Protein AF-Q1Z8D0-F1 (afdb_monomer)

Solvent-accessible surface area (backbone atoms only — not comparable to full-atom values): 4863 Å² total; per-residue (Å²): 105,48,77,56,98,90,40,79,41,61,35,50,99,86,66,49,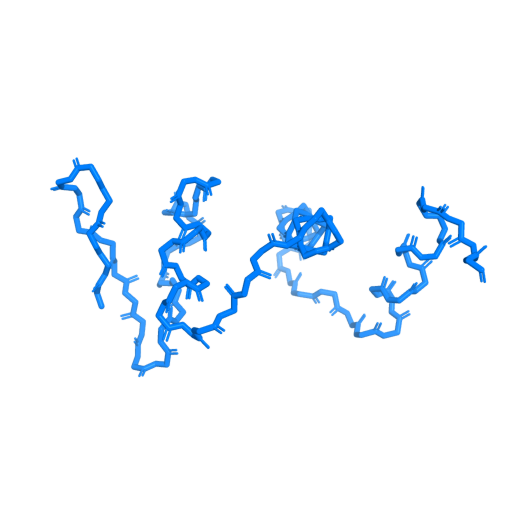67,73,49,82,84,75,66,53,79,80,52,49,63,58,53,28,57,78,71,72,48,84,86,45,70,71,53,49,54,52,53,52,50,47,50,54,44,25,75,76,67,76,43,79,73,54,68,73,55,49,54,52,51,49,36,68,74,76,46,83,131

Structure (mmCIF, N/CA/C/O backbone):
data_AF-Q1Z8D0-F1
#
_entry.id   AF-Q1Z8D0-F1
#
loop_
_atom_site.group_PDB
_atom_site.id
_atom_site.type_symbol
_atom_site.label_atom_id
_atom_site.label_alt_id
_atom_site.label_comp_id
_atom_site.label_asym_id
_atom_site.label_entity_id
_atom_site.label_seq_id
_atom_site.pdbx_PDB_ins_code
_atom_site.Cartn_x
_atom_site.Cartn_y
_atom_site.Cartn_z
_atom_site.occupancy
_atom_site.B_iso_or_equiv
_atom_site.auth_seq_id
_atom_site.auth_comp_id
_atom_site.auth_asym_id
_atom_site.auth_atom_id
_atom_site.pdbx_PDB_model_num
ATOM 1 N N . MET A 1 1 ? -14.632 -4.708 6.684 1.00 80.94 1 MET A N 1
ATOM 2 C CA . MET A 1 1 ? -14.000 -4.152 7.898 1.00 80.94 1 MET A CA 1
ATOM 3 C C . MET A 1 1 ? -12.919 -5.114 8.320 1.00 80.94 1 MET A C 1
ATOM 5 O O . MET A 1 1 ? -13.213 -6.294 8.454 1.00 80.94 1 MET A O 1
ATOM 9 N N . LEU A 1 2 ? -11.700 -4.614 8.474 1.00 89.2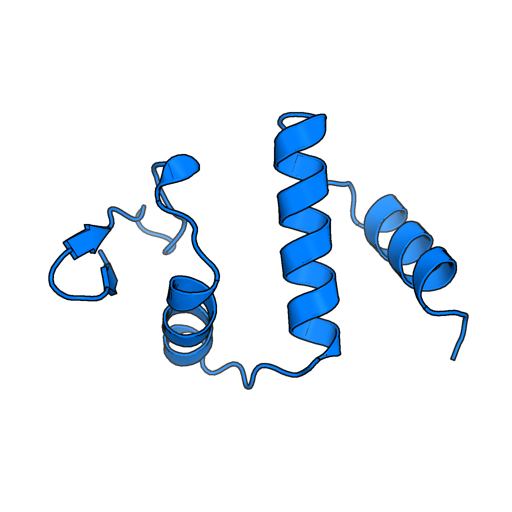5 2 LEU A N 1
ATOM 10 C CA . LEU A 1 2 ? -10.530 -5.402 8.852 1.00 89.25 2 LEU A CA 1
ATOM 11 C C . LEU A 1 2 ? -10.173 -5.103 10.307 1.00 89.25 2 LEU A C 1
ATOM 13 O O . LEU A 1 2 ? -10.423 -3.996 10.784 1.00 89.25 2 LEU A O 1
ATOM 17 N N . GLU A 1 3 ? -9.577 -6.065 11.002 1.00 90.44 3 GLU A N 1
ATOM 18 C CA . GLU A 1 3 ? -9.011 -5.850 12.333 1.00 90.44 3 GLU A CA 1
ATOM 19 C C . GLU A 1 3 ? -7.498 -6.059 12.281 1.00 90.44 3 GLU A C 1
ATOM 21 O O . GLU A 1 3 ? -7.023 -7.103 11.844 1.00 90.44 3 GLU A O 1
ATOM 26 N N . LEU A 1 4 ? -6.740 -5.060 12.734 1.00 90.56 4 LEU A N 1
ATOM 27 C CA . LEU A 1 4 ? -5.284 -5.108 12.820 1.00 90.56 4 LEU A CA 1
ATOM 28 C C . LEU A 1 4 ? -4.859 -4.594 14.197 1.00 90.56 4 LEU A C 1
ATOM 30 O O . LEU A 1 4 ? -5.104 -3.437 14.529 1.00 90.56 4 LEU A O 1
ATOM 34 N N . ASN A 1 5 ? -4.218 -5.441 15.008 1.00 88.56 5 ASN A N 1
ATOM 35 C CA . ASN A 1 5 ? -3.763 -5.095 16.364 1.00 88.56 5 ASN A CA 1
ATOM 36 C C . ASN A 1 5 ? -4.877 -4.503 17.262 1.00 88.56 5 ASN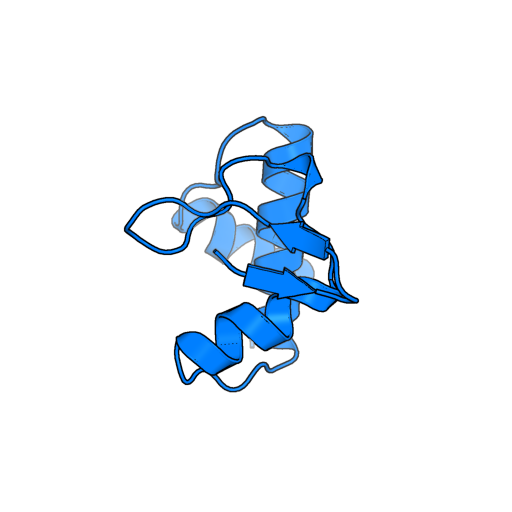 A C 1
ATOM 38 O O . ASN A 1 5 ? -4.637 -3.565 18.020 1.00 88.56 5 ASN A O 1
ATOM 42 N N . GLY A 1 6 ? -6.113 -5.007 17.144 1.00 89.56 6 GLY A N 1
ATOM 43 C CA . GLY A 1 6 ? -7.283 -4.497 17.872 1.00 89.56 6 GLY A CA 1
ATOM 44 C C . GLY A 1 6 ? -7.844 -3.165 17.348 1.00 89.56 6 GLY A C 1
ATOM 45 O O . GLY A 1 6 ? -8.811 -2.646 17.907 1.00 89.56 6 GLY A O 1
ATOM 46 N N . LYS A 1 7 ? -7.269 -2.600 16.276 1.00 90.06 7 LYS A N 1
ATOM 47 C CA . LYS A 1 7 ? -7.820 -1.450 15.550 1.00 90.06 7 LYS A CA 1
ATOM 48 C C . LYS A 1 7 ? -8.727 -1.945 14.428 1.00 90.06 7 LYS A C 1
ATOM 50 O O . LYS A 1 7 ? -8.317 -2.765 13.609 1.00 90.06 7 LYS A O 1
ATOM 55 N N . GLN A 1 8 ? -9.934 -1.392 14.357 1.00 93.00 8 GLN A N 1
ATOM 56 C CA . GLN A 1 8 ? -10.834 -1.602 13.227 1.00 93.00 8 GLN A CA 1
ATOM 57 C C . GLN A 1 8 ? -10.467 -0.651 12.088 1.00 93.00 8 GLN A C 1
ATOM 59 O O . GLN A 1 8 ? -10.305 0.552 12.297 1.00 93.00 8 GLN A O 1
ATOM 64 N N . ILE A 1 9 ? -10.332 -1.206 10.890 1.00 94.06 9 ILE A N 1
ATOM 65 C CA . ILE A 1 9 ? -10.016 -0.488 9.662 1.00 94.06 9 ILE A CA 1
ATOM 66 C C . ILE A 1 9 ? -11.219 -0.598 8.728 1.00 94.06 9 ILE A C 1
ATOM 68 O O . ILE A 1 9 ? -11.698 -1.695 8.406 1.00 94.06 9 ILE A O 1
ATOM 72 N N . GLU A 1 10 ? -11.737 0.555 8.312 1.00 95.19 10 GLU A N 1
ATOM 73 C CA . GLU A 1 10 ? -12.902 0.602 7.441 1.00 95.19 10 GLU A CA 1
ATOM 74 C C . GLU A 1 10 ? -12.543 0.241 6.000 1.00 95.19 10 GLU A C 1
ATOM 76 O O . GLU A 1 10 ? -11.630 0.809 5.395 1.00 95.19 10 GLU A O 1
ATOM 81 N N . THR A 1 11 ? -13.342 -0.656 5.426 1.00 93.88 11 THR A N 1
ATOM 82 C CA . THR A 1 11 ? -13.292 -1.000 4.006 1.00 93.88 11 THR A CA 1
ATOM 83 C C . THR A 1 11 ? -14.629 -0.700 3.345 1.00 93.88 11 THR A C 1
ATOM 85 O O . THR A 1 11 ? -15.661 -0.631 4.023 1.00 93.88 11 T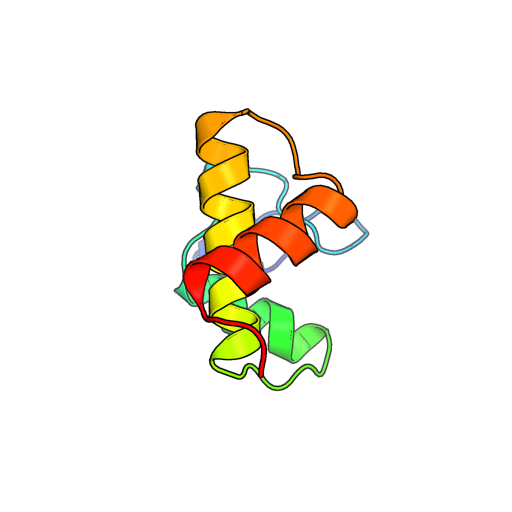HR A O 1
ATOM 88 N N . ASP A 1 12 ? -14.630 -0.515 2.030 1.00 93.56 12 ASP A N 1
ATOM 89 C CA . ASP A 1 12 ? -15.858 -0.529 1.239 1.00 93.56 12 ASP A CA 1
ATOM 90 C C . ASP A 1 12 ? -16.400 -1.961 1.047 1.00 93.56 12 ASP A C 1
ATOM 92 O O . ASP A 1 12 ? -15.917 -2.922 1.659 1.00 93.56 12 ASP A O 1
ATOM 96 N N . ALA A 1 13 ? -17.452 -2.092 0.233 1.00 91.81 13 ALA A N 1
ATOM 97 C CA . ALA A 1 13 ? -18.115 -3.368 -0.034 1.00 91.81 13 ALA A CA 1
ATOM 98 C C . ALA A 1 13 ? -17.249 -4.348 -0.845 1.00 91.81 13 ALA A C 1
ATOM 100 O O . ALA A 1 13 ? -17.574 -5.531 -0.906 1.00 91.81 13 ALA A O 1
ATOM 101 N N . GLN A 1 14 ? -16.179 -3.861 -1.472 1.00 89.50 14 GLN A N 1
ATOM 102 C CA . GLN A 1 14 ? -15.244 -4.624 -2.287 1.00 89.50 14 GLN A CA 1
ATOM 103 C C . GLN A 1 14 ? -13.950 -4.948 -1.527 1.00 89.50 14 GLN A C 1
ATOM 105 O O . GLN A 1 14 ? -13.113 -5.667 -2.059 1.00 89.50 14 GLN A O 1
ATOM 110 N N . GLY A 1 15 ? -13.788 -4.444 -0.299 1.00 88.44 15 GLY A N 1
ATOM 111 C CA . GLY A 1 15 ? -12.607 -4.689 0.529 1.00 88.44 15 GLY A CA 1
ATOM 112 C C . GLY A 1 15 ? -11.525 -3.611 0.424 1.00 88.44 15 GLY A C 1
ATOM 113 O O . GLY A 1 15 ? -10.506 -3.720 1.104 1.00 88.44 15 GLY A O 1
ATOM 114 N N . TYR A 1 16 ? -11.736 -2.532 -0.340 1.00 91.31 16 TYR A N 1
ATOM 115 C CA . TYR A 1 16 ? -10.762 -1.440 -0.421 1.00 91.31 16 TYR A CA 1
ATOM 116 C C . TYR A 1 16 ? -10.790 -0.574 0.833 1.00 91.31 16 TYR A C 1
ATOM 118 O O . TYR A 1 16 ? -11.853 -0.274 1.378 1.00 91.31 16 TYR A O 1
ATOM 126 N N . LEU A 1 17 ? -9.615 -0.116 1.266 1.00 92.94 17 LEU A N 1
ATOM 127 C CA . LEU A 1 17 ? -9.480 0.829 2.372 1.00 92.94 17 LEU A CA 1
ATOM 128 C C . LEU A 1 17 ? -10.194 2.142 2.059 1.00 92.94 17 LEU A C 1
ATOM 130 O O . LEU A 1 17 ? -9.903 2.786 1.053 1.00 92.94 17 LEU A O 1
ATOM 134 N N . LYS A 1 18 ? -11.085 2.580 2.956 1.00 94.31 18 LYS A N 1
ATOM 135 C CA . LYS A 1 18 ? -11.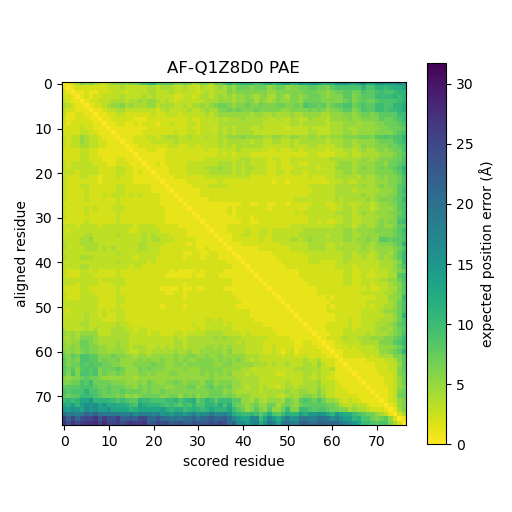754 3.882 2.802 1.00 94.31 18 LYS A CA 1
ATOM 136 C C . LYS A 1 18 ? -10.831 5.064 3.078 1.00 94.31 18 LYS A C 1
ATOM 138 O O . LYS A 1 18 ? -11.067 6.155 2.566 1.00 94.31 18 LYS A O 1
ATOM 143 N N . ASN A 1 19 ? -9.816 4.859 3.913 1.00 92.56 19 ASN A N 1
ATOM 144 C CA . ASN A 1 19 ? -8.839 5.873 4.272 1.00 92.56 19 ASN A CA 1
ATOM 145 C C . ASN A 1 19 ? -7.437 5.414 3.857 1.00 92.56 19 ASN A C 1
ATOM 147 O O . ASN A 1 19 ? -6.964 4.354 4.264 1.00 92.56 19 ASN A O 1
ATOM 151 N N . VAL A 1 20 ? -6.761 6.243 3.063 1.00 91.06 20 VAL A N 1
ATOM 152 C CA . VAL A 1 20 ? -5.397 5.987 2.588 1.00 91.06 20 VAL A CA 1
ATOM 153 C C . VAL A 1 20 ? -4.383 5.906 3.734 1.00 91.06 20 VAL A C 1
ATOM 155 O O . VAL A 1 20 ? -3.392 5.179 3.614 1.00 91.06 20 VAL A O 1
ATOM 158 N N . ASP A 1 21 ? -4.636 6.604 4.841 1.00 92.06 21 ASP A N 1
ATOM 159 C CA . ASP A 1 21 ? -3.747 6.661 6.006 1.00 92.06 21 ASP A CA 1
ATOM 160 C C . ASP A 1 21 ? -3.845 5.415 6.894 1.00 92.06 21 ASP A C 1
ATOM 162 O O . ASP A 1 21 ? -2.977 5.186 7.734 1.00 92.06 21 ASP A O 1
ATOM 166 N N . ASP A 1 22 ? -4.866 4.576 6.694 1.00 93.62 22 ASP A N 1
ATOM 167 C CA . ASP A 1 22 ? -4.985 3.297 7.398 1.00 93.62 22 ASP A CA 1
ATOM 168 C C . ASP A 1 22 ? -4.104 2.198 6.790 1.00 93.62 22 ASP A C 1
ATOM 170 O O . ASP A 1 22 ? -3.952 1.126 7.379 1.00 93.62 22 ASP A O 1
ATOM 174 N N . TRP A 1 23 ? -3.497 2.449 5.629 1.00 94.69 23 TRP A N 1
ATOM 175 C CA . TRP A 1 23 ? -2.564 1.507 5.029 1.00 94.69 23 TRP A CA 1
ATOM 176 C C . TRP A 1 23 ? -1.263 1.429 5.836 1.00 94.69 23 TRP A C 1
ATOM 178 O O . TRP A 1 23 ? -0.599 2.434 6.095 1.00 94.69 23 TRP A O 1
ATOM 188 N N . SER A 1 24 ? -0.848 0.205 6.143 1.00 94.56 24 SER A N 1
ATOM 189 C CA . SER A 1 24 ? 0.476 -0.134 6.658 1.00 94.56 24 SER A CA 1
ATOM 190 C C . SER A 1 24 ? 0.946 -1.431 6.004 1.00 94.56 24 SER A C 1
ATOM 192 O O . SER A 1 24 ? 0.152 -2.154 5.404 1.00 94.56 24 SER A O 1
ATOM 194 N N . ARG A 1 25 ? 2.233 -1.773 6.126 1.00 95.75 25 ARG A N 1
ATOM 195 C CA . ARG A 1 25 ? 2.716 -3.071 5.627 1.00 95.75 25 ARG A CA 1
ATOM 196 C C . ARG A 1 25 ? 1.997 -4.238 6.311 1.00 95.75 25 ARG A C 1
ATOM 198 O O . ARG A 1 25 ? 1.682 -5.221 5.656 1.00 95.75 25 ARG A O 1
ATOM 205 N N . ASP A 1 26 ? 1.652 -4.092 7.585 1.00 94.38 26 ASP A N 1
ATOM 206 C CA . ASP A 1 26 ? 1.045 -5.161 8.384 1.00 94.38 26 ASP A CA 1
ATOM 207 C C . ASP A 1 26 ? -0.380 -5.528 7.938 1.00 94.38 26 ASP A C 1
ATOM 209 O O . ASP A 1 26 ? -0.858 -6.614 8.257 1.00 94.38 26 ASP A O 1
ATOM 213 N N . ILE A 1 27 ? -1.063 -4.661 7.177 1.00 94.38 27 ILE A N 1
ATOM 214 C CA . ILE A 1 27 ? -2.400 -4.966 6.649 1.00 94.38 27 ILE A CA 1
ATOM 215 C C . ILE A 1 27 ? -2.363 -5.857 5.402 1.00 94.38 27 ILE A C 1
ATOM 217 O O . ILE A 1 27 ? -3.334 -6.544 5.097 1.00 94.38 27 ILE A O 1
ATOM 221 N N . VAL A 1 28 ? -1.247 -5.848 4.668 1.00 95.06 28 VAL A N 1
ATOM 222 C CA . VAL A 1 28 ? -1.122 -6.533 3.377 1.00 95.06 28 VAL A CA 1
ATOM 223 C C . VAL A 1 28 ? -1.288 -8.053 3.519 1.00 95.06 28 VAL A C 1
ATOM 225 O O . VAL A 1 28 ? -2.062 -8.617 2.747 1.00 95.06 28 VAL A O 1
ATOM 228 N N . PRO A 1 29 ? -0.672 -8.733 4.511 1.00 94.88 29 PRO A N 1
ATOM 229 C CA . PRO A 1 29 ? -0.905 -10.160 4.733 1.00 94.88 29 PRO A CA 1
ATOM 230 C C . PRO A 1 29 ? -2.361 -10.513 5.047 1.00 94.88 29 PRO A C 1
ATOM 232 O O . PRO A 1 29 ? -2.823 -11.570 4.629 1.00 94.88 29 PRO A O 1
ATOM 235 N N . LEU A 1 30 ? -3.090 -9.638 5.749 1.00 92.88 30 LEU A N 1
ATOM 236 C CA . LEU A 1 30 ? -4.502 -9.865 6.072 1.00 92.88 30 LEU A CA 1
ATOM 237 C C . LEU A 1 30 ? -5.371 -9.812 4.812 1.00 92.88 30 LEU A C 1
ATOM 239 O O . LEU A 1 30 ? -6.201 -10.690 4.601 1.00 92.88 30 LEU A O 1
ATOM 243 N N . LEU A 1 31 ? -5.139 -8.810 3.959 1.00 92.56 31 LEU A N 1
ATOM 244 C CA . LEU A 1 31 ? -5.822 -8.672 2.671 1.00 92.56 31 LEU A CA 1
ATOM 245 C C . LEU A 1 31 ? -5.510 -9.849 1.739 1.00 92.56 31 LEU A C 1
ATOM 247 O O . LEU A 1 31 ? -6.414 -10.442 1.162 1.00 92.56 31 LEU A O 1
ATOM 251 N N . ALA A 1 32 ? -4.235 -10.228 1.633 1.00 94.25 32 ALA A N 1
ATOM 252 C CA . ALA A 1 32 ? -3.824 -11.343 0.789 1.00 94.25 32 ALA A CA 1
ATOM 253 C C . ALA A 1 32 ? -4.427 -12.675 1.258 1.00 94.25 32 ALA A C 1
ATOM 255 O O . ALA A 1 32 ? -4.844 -13.480 0.431 1.00 94.25 32 ALA A O 1
ATOM 256 N N . GLN A 1 33 ? -4.526 -12.893 2.574 1.00 92.19 33 GLN A N 1
ATOM 257 C CA . GLN A 1 33 ? -5.181 -14.075 3.128 1.00 92.19 33 GLN A CA 1
ATOM 258 C C . GLN A 1 33 ? -6.672 -14.136 2.763 1.00 92.19 33 GLN A C 1
ATOM 260 O O . GLN A 1 33 ? -7.145 -15.211 2.395 1.00 92.19 33 GLN A O 1
ATOM 265 N N . ASP A 1 34 ? -7.392 -13.014 2.847 1.00 89.44 34 ASP A N 1
ATOM 266 C CA . ASP A 1 34 ? -8.817 -12.934 2.489 1.00 89.44 34 ASP A CA 1
ATOM 267 C C . ASP A 1 34 ? -9.046 -13.217 0.993 1.00 89.44 34 ASP A C 1
ATOM 269 O O . ASP A 1 34 ? -9.996 -13.900 0.613 1.00 89.44 34 ASP A O 1
ATOM 273 N N . GLU A 1 35 ? -8.111 -12.786 0.141 1.00 91.44 35 GLU A N 1
ATOM 274 C CA . GLU A 1 35 ? -8.126 -13.056 -1.302 1.00 91.44 35 GLU A CA 1
ATOM 275 C C . GLU A 1 35 ? -7.544 -14.431 -1.691 1.00 91.44 35 GLU A C 1
ATOM 277 O O . GLU A 1 35 ? -7.586 -14.817 -2.862 1.00 91.44 35 GLU A O 1
ATOM 282 N N . GLY A 1 36 ? -7.006 -15.198 -0.736 1.00 94.56 36 GLY A N 1
ATOM 283 C CA . GLY A 1 36 ? -6.366 -16.492 -1.001 1.00 94.56 36 GLY A CA 1
ATOM 284 C C . GLY A 1 36 ? -5.057 -16.391 -1.797 1.00 94.56 36 GLY A C 1
ATOM 285 O O . GLY A 1 36 ? -4.700 -17.322 -2.520 1.00 94.56 36 GLY A O 1
ATOM 286 N N . ILE A 1 37 ? -4.350 -15.266 -1.682 1.00 96.06 37 ILE A N 1
ATOM 287 C CA . ILE A 1 37 ? -3.095 -14.970 -2.376 1.00 96.06 37 ILE A CA 1
ATOM 288 C C . ILE A 1 37 ? -1.907 -15.251 -1.451 1.00 96.06 37 ILE A C 1
ATOM 290 O O . ILE A 1 37 ? -1.810 -14.719 -0.345 1.00 96.06 37 ILE A O 1
ATOM 294 N N . GLU A 1 38 ? -0.944 -16.036 -1.934 1.00 96.75 38 GLU A N 1
ATOM 295 C CA . GLU A 1 38 ? 0.361 -16.169 -1.286 1.00 96.75 38 GLU A CA 1
ATOM 296 C C . GLU A 1 38 ? 1.264 -14.994 -1.688 1.00 96.75 38 GLU A C 1
ATOM 298 O O . GLU A 1 38 ? 1.585 -14.784 -2.862 1.00 96.75 38 GLU A O 1
ATOM 303 N N . LEU A 1 39 ? 1.665 -14.190 -0.704 1.00 96.94 39 LEU A N 1
ATOM 304 C CA . LEU A 1 39 ? 2.551 -13.055 -0.940 1.00 96.94 39 LEU A CA 1
ATOM 305 C C . LEU A 1 39 ? 3.970 -13.541 -1.227 1.00 96.94 39 LEU A C 1
ATOM 307 O O . LEU A 1 39 ? 4.589 -14.214 -0.408 1.00 96.94 39 LEU A O 1
ATOM 311 N N . SER A 1 40 ? 4.495 -13.131 -2.377 1.00 95.69 40 SER A N 1
ATOM 312 C CA . SER A 1 40 ? 5.886 -13.317 -2.772 1.00 95.69 40 SER A CA 1
ATOM 313 C C . SER A 1 40 ? 6.592 -11.964 -2.752 1.00 95.69 40 SER A C 1
ATOM 315 O O . SER A 1 40 ? 5.941 -10.918 -2.662 1.00 95.69 40 SER A O 1
ATOM 317 N N . GLU A 1 41 ? 7.916 -11.962 -2.889 1.00 92.00 41 GLU A N 1
ATOM 318 C CA . GLU A 1 41 ? 8.685 -10.717 -3.009 1.00 92.00 41 GLU A CA 1
ATOM 319 C C . GLU A 1 41 ? 8.189 -9.858 -4.185 1.00 92.00 41 GLU A C 1
ATOM 321 O O . GLU A 1 41 ? 7.942 -8.667 -4.014 1.00 92.00 41 GLU A O 1
ATOM 326 N N . ALA A 1 42 ? 7.893 -10.468 -5.338 1.00 90.12 42 ALA A N 1
ATOM 327 C CA . ALA A 1 42 ? 7.354 -9.752 -6.496 1.00 90.12 42 ALA A CA 1
ATOM 328 C C . ALA A 1 42 ? 5.998 -9.074 -6.203 1.00 90.12 42 ALA A C 1
ATOM 330 O O . ALA A 1 42 ? 5.746 -7.957 -6.661 1.00 90.12 42 ALA A O 1
ATOM 331 N N . HIS A 1 43 ? 5.126 -9.704 -5.402 1.00 94.44 43 HIS A N 1
ATOM 332 C CA . HIS A 1 43 ? 3.874 -9.076 -4.962 1.00 94.44 43 HIS A CA 1
ATOM 333 C C . HIS A 1 43 ? 4.148 -7.831 -4.106 1.00 94.44 43 HIS A C 1
ATOM 335 O O . HIS A 1 43 ? 3.544 -6.779 -4.329 1.00 94.44 43 HIS A O 1
ATOM 341 N N . TRP A 1 44 ? 5.094 -7.917 -3.167 1.00 94.94 44 TRP A N 1
ATOM 342 C CA . TRP A 1 44 ? 5.486 -6.784 -2.327 1.00 94.94 44 TRP A CA 1
ATOM 343 C C . TRP A 1 44 ? 6.055 -5.621 -3.131 1.00 94.94 44 TRP A C 1
ATOM 345 O O . TRP A 1 44 ? 5.707 -4.470 -2.865 1.00 94.94 44 TRP A O 1
ATOM 355 N N . GLU A 1 45 ? 6.886 -5.900 -4.130 1.00 91.06 45 GLU A N 1
ATOM 356 C CA . GLU A 1 45 ? 7.459 -4.871 -4.995 1.00 91.06 45 GLU A CA 1
ATOM 357 C C . GLU A 1 45 ? 6.376 -4.082 -5.739 1.00 91.06 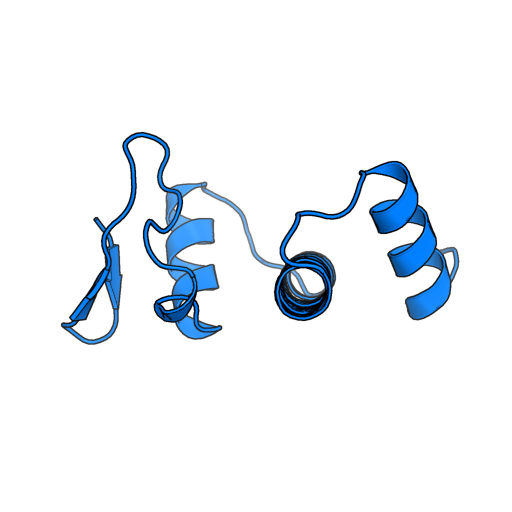45 GLU A C 1
ATOM 359 O O . GLU A 1 45 ? 6.411 -2.849 -5.751 1.00 91.06 45 GLU A O 1
ATOM 364 N N . VAL A 1 46 ? 5.369 -4.773 -6.287 1.00 92.56 46 VAL A N 1
ATOM 365 C CA . VAL A 1 46 ? 4.224 -4.136 -6.955 1.00 92.56 46 VAL A CA 1
ATOM 366 C C . VAL A 1 46 ? 3.400 -3.308 -5.968 1.00 92.56 46 VAL A C 1
ATOM 368 O O . VAL A 1 46 ? 3.078 -2.155 -6.258 1.00 92.56 46 VAL A O 1
ATOM 371 N N . ILE A 1 47 ? 3.074 -3.860 -4.796 1.00 95.00 47 ILE A N 1
ATOM 372 C CA . ILE A 1 47 ? 2.258 -3.183 -3.775 1.00 95.00 47 ILE A CA 1
ATOM 373 C C . ILE A 1 47 ? 2.943 -1.900 -3.297 1.00 95.00 47 ILE A C 1
ATOM 375 O O . ILE A 1 47 ? 2.315 -0.839 -3.251 1.00 95.00 47 ILE A O 1
ATOM 379 N N . LEU A 1 48 ? 4.235 -1.982 -2.972 1.00 94.31 48 LEU A N 1
ATOM 380 C CA . LEU A 1 48 ? 5.019 -0.835 -2.520 1.00 94.31 48 LEU A CA 1
ATOM 381 C C . LEU A 1 48 ? 5.170 0.207 -3.628 1.00 94.31 48 LEU A C 1
ATOM 383 O O . LEU A 1 48 ? 4.998 1.392 -3.359 1.00 94.31 48 LEU A O 1
ATOM 387 N N . PHE A 1 49 ? 5.400 -0.218 -4.873 1.00 92.25 49 PHE A N 1
ATOM 388 C CA . PHE A 1 49 ? 5.466 0.701 -6.006 1.00 92.25 49 PHE A CA 1
ATOM 389 C C . PHE A 1 49 ? 4.145 1.452 -6.216 1.00 92.25 49 PHE A C 1
ATOM 391 O O . PHE A 1 49 ? 4.143 2.675 -6.348 1.00 92.25 49 PHE A O 1
ATOM 398 N N . VAL A 1 50 ? 3.008 0.747 -6.229 1.00 93.69 50 VAL A N 1
ATOM 399 C CA . VAL A 1 50 ? 1.689 1.378 -6.398 1.00 93.69 50 VAL A CA 1
ATOM 400 C C . VAL A 1 50 ? 1.396 2.331 -5.239 1.00 93.69 50 VAL A C 1
ATOM 402 O O . VAL A 1 50 ? 0.860 3.416 -5.470 1.00 93.69 50 VAL A O 1
ATOM 405 N N . ARG A 1 51 ? 1.783 1.968 -4.009 1.00 94.81 51 ARG A N 1
ATOM 406 C CA . ARG A 1 51 ? 1.644 2.834 -2.834 1.00 94.81 51 ARG A CA 1
ATOM 407 C C . ARG A 1 51 ? 2.477 4.107 -2.961 1.00 94.81 51 ARG A C 1
ATOM 409 O O . ARG A 1 51 ?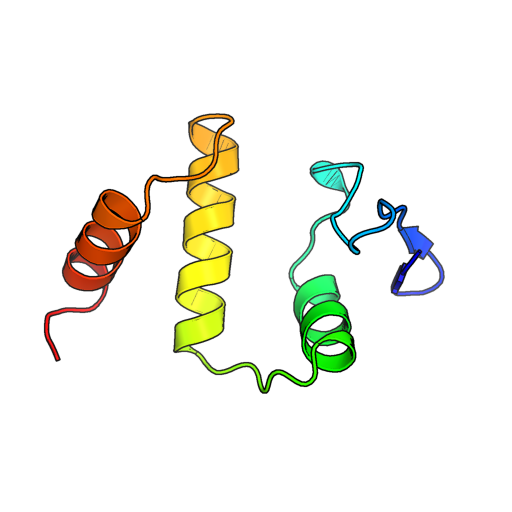 1.935 5.189 -2.763 1.00 94.81 51 ARG A O 1
ATOM 416 N N . GLU A 1 52 ? 3.761 3.988 -3.290 1.00 93.06 52 GLU A N 1
ATOM 417 C CA . GLU A 1 52 ? 4.667 5.127 -3.494 1.00 93.06 52 GLU A CA 1
ATOM 418 C C . GLU A 1 52 ? 4.142 6.053 -4.597 1.00 93.06 52 GLU A C 1
ATOM 420 O O . GLU A 1 52 ? 4.021 7.258 -4.389 1.00 93.06 52 GLU A O 1
ATOM 425 N N . PHE A 1 53 ? 3.723 5.479 -5.727 1.00 92.94 53 PHE A N 1
ATOM 426 C CA . PHE A 1 53 ? 3.149 6.229 -6.839 1.00 92.94 53 PHE A CA 1
ATOM 427 C C . PHE A 1 53 ? 1.871 6.978 -6.427 1.00 92.94 53 PHE A C 1
ATOM 429 O O . PHE A 1 53 ? 1.699 8.145 -6.771 1.00 92.94 53 PHE A O 1
ATOM 436 N N . TYR A 1 54 ? 0.977 6.339 -5.665 1.00 93.44 54 TYR A N 1
ATOM 437 C CA . TYR A 1 54 ? -0.230 7.005 -5.175 1.00 93.44 54 TYR A CA 1
ATOM 438 C C . TYR A 1 54 ? 0.104 8.167 -4.233 1.00 93.44 54 TYR A C 1
ATOM 440 O O . TYR A 1 54 ? -0.506 9.225 -4.343 1.00 93.44 54 TYR A O 1
ATOM 448 N N . LEU A 1 55 ? 1.075 8.004 -3.329 1.00 93.19 55 LEU A N 1
ATOM 449 C CA . LEU A 1 55 ? 1.486 9.077 -2.417 1.00 93.19 55 LEU A CA 1
ATOM 450 C C . LEU A 1 55 ? 2.101 10.274 -3.160 1.00 93.19 55 LEU A C 1
ATOM 452 O O . LEU A 1 55 ? 1.927 11.408 -2.723 1.00 93.19 55 LEU A O 1
ATOM 456 N N . GLU A 1 56 ? 2.790 10.036 -4.277 1.00 93.69 56 GLU A N 1
ATOM 457 C CA . GLU A 1 56 ? 3.405 11.092 -5.089 1.00 93.69 56 GLU A CA 1
ATOM 458 C C . GLU A 1 56 ? 2.403 11.788 -6.025 1.00 93.69 56 GLU A C 1
ATOM 460 O O . GLU A 1 56 ? 2.404 13.014 -6.140 1.00 93.69 56 GLU A O 1
ATOM 465 N N . PHE A 1 57 ? 1.528 11.025 -6.686 1.00 93.00 57 PHE A N 1
ATOM 466 C CA . PHE A 1 57 ? 0.681 11.527 -7.776 1.00 93.00 57 PHE A CA 1
ATOM 467 C C . PHE A 1 57 ? -0.817 11.579 -7.446 1.00 93.00 57 PHE A C 1
ATOM 469 O O . PHE A 1 57 ? -1.604 12.035 -8.276 1.00 93.00 57 PHE A O 1
ATOM 476 N N . ASN A 1 58 ? -1.225 11.113 -6.261 1.00 93.62 58 ASN A N 1
ATOM 477 C CA . ASN A 1 58 ? -2.617 11.011 -5.805 1.00 93.62 58 ASN A CA 1
ATOM 478 C C . ASN A 1 58 ? -3.542 10.280 -6.801 1.00 93.62 58 ASN A C 1
ATOM 480 O O . ASN A 1 58 ? -4.708 10.627 -6.984 1.00 93.62 58 ASN A O 1
ATOM 484 N N . THR A 1 59 ? -2.992 9.287 -7.500 1.00 92.25 59 THR A N 1
ATOM 485 C CA . THR A 1 59 ? -3.703 8.440 -8.462 1.00 92.25 59 THR A CA 1
ATOM 486 C C . THR A 1 59 ? -2.971 7.115 -8.623 1.00 92.25 59 THR A C 1
ATOM 488 O O . THR A 1 59 ? -1.766 7.039 -8.404 1.00 92.25 59 THR A O 1
ATOM 491 N N . SER A 1 60 ? -3.671 6.060 -9.037 1.00 90.38 60 SER A N 1
ATOM 492 C CA . SER A 1 60 ? -3.038 4.783 -9.379 1.00 90.38 60 SER A CA 1
ATOM 493 C C . SER A 1 60 ? -2.271 4.878 -10.708 1.00 90.38 60 SER A C 1
ATOM 495 O O . SER A 1 60 ? -2.708 5.591 -11.621 1.00 90.38 60 SER A O 1
ATOM 497 N N . PRO A 1 61 ? -1.149 4.153 -10.865 1.00 90.94 61 PRO A N 1
ATOM 498 C CA . PRO A 1 61 ? -0.419 4.118 -12.124 1.00 90.94 61 PRO A CA 1
ATOM 499 C C . PRO A 1 61 ? -1.205 3.348 -13.191 1.00 90.94 61 PRO A C 1
ATOM 501 O O . PRO A 1 61 ? -1.845 2.334 -12.917 1.00 90.94 61 PRO A O 1
ATOM 504 N N . ALA A 1 62 ? -1.102 3.780 -14.448 1.00 93.06 62 ALA A N 1
ATOM 505 C CA . ALA A 1 62 ? -1.591 2.986 -15.573 1.00 93.06 62 ALA A CA 1
ATOM 506 C C . ALA A 1 62 ? -0.797 1.671 -15.691 1.00 93.06 62 ALA A C 1
ATOM 508 O O . ALA A 1 62 ? 0.427 1.682 -15.557 1.00 93.06 62 ALA A O 1
ATOM 509 N N . ILE A 1 63 ? -1.457 0.563 -16.051 1.00 89.69 63 ILE A N 1
ATOM 510 C CA . ILE A 1 63 ? -0.835 -0.777 -16.161 1.00 89.69 63 ILE A CA 1
ATOM 511 C C . ILE A 1 63 ? 0.447 -0.749 -17.005 1.00 89.69 63 ILE A C 1
ATOM 513 O O . ILE A 1 63 ? 1.472 -1.303 -16.620 1.00 89.69 63 ILE A O 1
ATOM 517 N N . ARG A 1 64 ? 0.434 -0.047 -18.145 1.0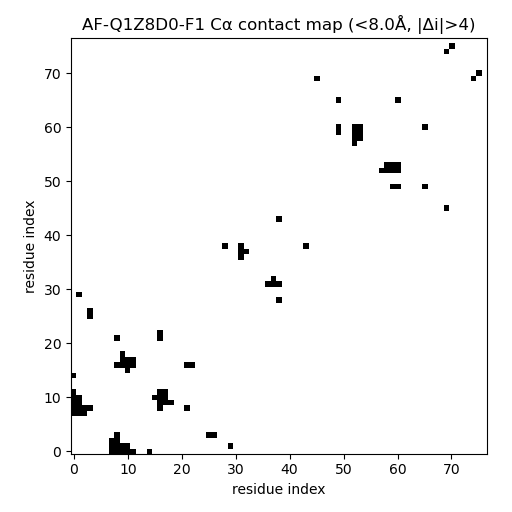0 90.81 64 ARG A N 1
ATOM 518 C CA . ARG A 1 64 ? 1.618 0.064 -19.013 1.00 90.81 64 ARG A CA 1
ATOM 519 C C . ARG A 1 64 ? 2.791 0.775 -18.326 1.00 90.81 64 ARG A C 1
ATOM 521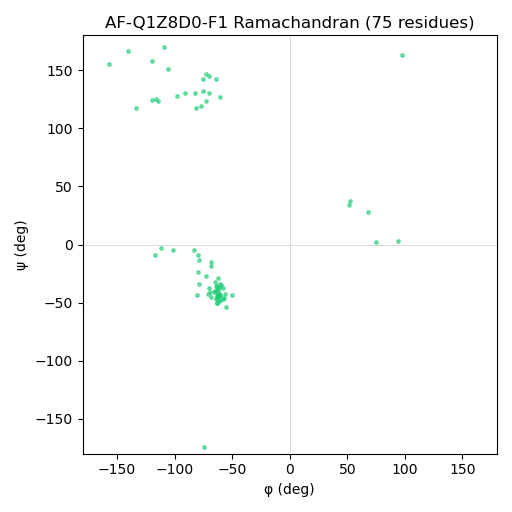 O O . ARG A 1 64 ? 3.937 0.422 -18.590 1.00 90.81 64 ARG A O 1
ATOM 528 N N . MET A 1 65 ? 2.523 1.779 -17.488 1.00 87.06 65 MET A N 1
ATOM 529 C CA . MET A 1 65 ? 3.572 2.425 -16.694 1.00 87.06 65 MET A CA 1
ATOM 530 C C . MET A 1 65 ? 4.076 1.497 -15.599 1.00 87.06 65 MET A C 1
ATOM 532 O O . MET A 1 65 ? 5.285 1.409 -15.433 1.00 87.06 65 MET A O 1
ATOM 536 N N . LEU A 1 66 ? 3.176 0.787 -14.912 1.00 87.88 66 LEU A N 1
ATOM 537 C CA . LEU A 1 66 ? 3.533 -0.186 -13.883 1.00 87.88 66 LEU A CA 1
ATOM 538 C C . LEU A 1 66 ? 4.509 -1.232 -14.438 1.00 87.88 66 LEU A C 1
ATOM 540 O O . LEU A 1 66 ? 5.615 -1.359 -13.927 1.00 87.88 66 LEU A O 1
ATOM 544 N N . VAL A 1 67 ? 4.156 -1.891 -15.546 1.00 88.12 67 VAL A N 1
ATOM 545 C CA . VAL A 1 67 ? 5.012 -2.906 -16.190 1.00 88.12 67 VAL A CA 1
ATOM 546 C C . VAL A 1 67 ? 6.381 -2.329 -16.562 1.00 88.12 67 VAL A C 1
ATOM 548 O O . VAL A 1 67 ? 7.408 -2.928 -16.261 1.00 88.12 67 VAL A O 1
ATOM 551 N N . LYS A 1 68 ? 6.420 -1.133 -17.169 1.00 85.88 68 LYS A N 1
ATOM 552 C CA . LYS A 1 68 ? 7.688 -0.480 -17.531 1.00 85.88 68 LYS A CA 1
ATOM 553 C C . LYS A 1 68 ? 8.534 -0.098 -16.316 1.00 85.88 68 LYS A C 1
ATOM 555 O O . LYS A 1 68 ? 9.755 -0.200 -16.381 1.00 85.88 68 LYS A O 1
ATOM 560 N N . ALA A 1 69 ? 7.912 0.392 -15.248 1.00 79.88 69 ALA A N 1
ATOM 561 C CA . ALA A 1 69 ? 8.617 0.810 -14.044 1.00 79.88 69 ALA A CA 1
ATOM 562 C C . ALA A 1 69 ? 9.209 -0.392 -13.300 1.00 79.88 69 ALA A C 1
ATOM 564 O O . ALA A 1 69 ? 10.365 -0.327 -12.888 1.00 79.88 69 ALA A O 1
ATOM 565 N N . MET A 1 70 ? 8.460 -1.495 -13.219 1.00 83.19 70 MET A N 1
ATOM 566 C CA . MET A 1 70 ? 8.935 -2.758 -12.653 1.00 83.19 70 MET A CA 1
ATOM 567 C C . MET A 1 70 ? 10.104 -3.327 -13.470 1.00 83.19 70 MET A C 1
ATOM 569 O O . MET A 1 70 ? 11.174 -3.539 -12.907 1.00 83.19 70 MET A O 1
ATOM 573 N N . ALA A 1 71 ? 9.971 -3.434 -14.800 1.00 84.88 71 ALA A N 1
ATOM 574 C CA . ALA A 1 71 ? 11.059 -3.893 -15.676 1.00 84.88 71 ALA A CA 1
ATOM 575 C C . ALA A 1 71 ? 12.322 -3.018 -15.564 1.00 84.88 71 ALA A C 1
ATOM 577 O O . ALA A 1 71 ? 13.445 -3.510 -15.569 1.00 84.88 71 ALA A O 1
ATOM 578 N N . LYS A 1 72 ? 12.163 -1.696 -15.409 1.00 79.06 72 LYS A N 1
ATOM 579 C CA . LYS A 1 72 ? 13.297 -0.779 -15.213 1.00 79.06 72 LYS A CA 1
ATOM 580 C C . LYS A 1 72 ? 13.967 -0.942 -13.842 1.00 79.06 72 LYS A C 1
ATOM 582 O O . LYS A 1 72 ? 15.178 -0.759 -13.751 1.00 79.06 72 LYS A O 1
ATOM 587 N N . LYS A 1 73 ? 13.192 -1.187 -12.780 1.00 72.75 73 LYS A N 1
ATOM 588 C CA . LYS A 1 73 ? 13.691 -1.260 -11.396 1.00 72.75 73 LYS A CA 1
ATOM 589 C C . LYS A 1 73 ? 14.371 -2.599 -11.095 1.00 72.75 73 LYS A C 1
ATOM 591 O O . LYS A 1 73 ? 15.350 -2.596 -10.356 1.00 72.75 73 LYS A O 1
ATOM 596 N N . TYR A 1 74 ? 13.891 -3.691 -11.691 1.00 74.00 74 TYR A N 1
ATOM 597 C CA . TYR A 1 74 ? 14.325 -5.057 -11.368 1.00 74.00 74 TYR A CA 1
ATOM 598 C C . TYR A 1 74 ? 15.010 -5.801 -12.528 1.00 74.00 74 TYR A C 1
ATOM 600 O O . TYR A 1 74 ? 15.642 -6.825 -12.295 1.00 74.00 74 TYR A O 1
ATOM 608 N N . GLY A 1 75 ? 14.984 -5.246 -13.746 1.00 65.88 75 GLY A N 1
ATOM 609 C CA . GLY A 1 75 ? 15.530 -5.872 -14.953 1.00 65.88 75 GLY A CA 1
ATOM 610 C C . GLY A 1 75 ? 14.458 -6.587 -15.780 1.00 65.88 75 GLY A C 1
ATOM 611 O O . GLY A 1 75 ? 13.348 -6.831 -15.310 1.00 65.88 75 GLY A O 1
ATOM 612 N N . GLU A 1 76 ? 14.777 -6.881 -17.041 1.00 60.97 76 GLU A N 1
ATOM 613 C CA . GLU A 1 76 ? 14.062 -7.911 -17.800 1.00 60.97 76 GLU A CA 1
ATOM 614 C C . GLU A 1 76 ? 14.596 -9.262 -17.304 1.00 60.97 76 GLU A C 1
ATOM 616 O O . GLU A 1 76 ? 15.807 -9.482 -17.370 1.00 60.97 76 GLU A O 1
ATOM 621 N N . GLU A 1 77 ? 13.731 -10.115 -16.750 1.00 57.38 77 GLU A N 1
ATOM 622 C CA . GLU A 1 77 ? 14.066 -11.537 -16.558 1.00 57.38 77 GLU A CA 1
ATOM 623 C C . GLU A 1 77 ? 14.298 -12.233 -17.907 1.00 57.38 77 GLU A C 1
ATOM 625 O O . GLU A 1 77 ? 13.523 -11.965 -18.859 1.00 57.38 77 GLU A O 1
#

Secondary structure (DSSP, 8-state):
-EEETTEEE-B-TTS-BS-GGG--GGGHHHHHHHTTPPP-HHHHHHHHHHHHHHHHHSSPPPHHHHHHHHHHHH---

Mean predicted aligned error: 4.08 Å

Nearest PDB structures (foldseek):
  1yx3-assembly1_A  TM=8.993E-01  e=8.134E-06  Allochromatium vinosum
  2v4j-assembly1_F  TM=9.059E-01  e=2.225E-04  Nitratidesulfovibrio vulgaris str. Hildenborough
  3or2-assembly1_F  TM=8.936E-01  e=3.862E-04  Megalodesulfovibrio gigas
  2xsj-assembly1_F  TM=8.269E-01  e=2.077E-04  Desulfomicrobium norvegicum
  7syb-assembly1_A  TM=7.809E-01  e=8.244E-04  Acinetobacter baumannii

pLDDT: mean 90.07, std 7.4, range [57.38, 96.94]

Sequence (77 aa):
MLELNGKQIETDAQGYLKNVDDWSRDIVPLLAQDEGIELSEAHWEVILFVREFYLEFNTSPAIRMLVKAMAKKYGEE

InterPro domains:
  IPR007453 Sulphur transfer protein DsrC/TusE [PF04358] (4-77)
  IPR007453 Sulphur transfer protein DsrC/TusE [PIRSF006223] (3-76)
  IPR007453 Sulphur transfer protein DsrC/TusE [PTHR37010] (1-75)
  IPR007453 Sulphur transfer protein DsrC/TusE [TIGR03342] (2-77)
  IPR025526 DsrC-like domain superfamily [SSF69721] (2-70)
  IPR042072 DsrC-like protein, C-terminal domain [G3DSA:1.10.10.370] (39-77)
  IPR043163 DsrC-like protein, N-terminal domain [G3DSA:3.30.1420.10] (1-38)

Foldseek 3Di:
DDADPNDDFDDDPVRHGPDLVPDDPRCVVVVCVVVVHDDDPVNVVLVVVQNVCCVVPVDGDDPVVSVVVCCVVPNDD

Organism: NCBI:txid314280

Radius of gyration: 13.75 Å; Cα contacts (8 Å, |Δi|>4): 48; chains: 1; bounding box: 34×28×37 Å